Protein AF-A0A919Z573-F1 (afdb_monomer)

Mean predicted aligned error: 8.94 Å

Nearest PDB structures (foldseek):
  3aei-assembly2_B  TM=4.042E-01  e=9.423E+00  Thermococcus sp. JCM 11816

Secondary structure (DSSP, 8-state):
--HHHHHHHHHHHHHHHHHHHHHHTTPEEEE---B--SSS--PBP-SSTT--HHHHHHHHEEEE-----S-----------

Radius of gyration: 20.71 Å; Cα contacts (8 Å, |Δi|>4): 54; chains: 1; bounding box: 65×30×56 Å

Solvent-accessible surface area (backbone atoms only — not comparable to full-atom values): 5327 Å² total; per-residue (Å²): 135,56,72,67,59,51,52,51,50,53,50,52,50,54,59,47,52,53,49,51,54,37,51,77,69,65,33,42,82,45,78,53,90,55,53,55,84,77,94,69,85,74,44,75,64,71,86,48,97,83,62,50,65,71,59,44,52,58,71,34,40,48,70,41,78,72,85,68,77,81,76,83,78,95,69,88,88,67,89,76,136

Structure (mmCIF, N/CA/C/O backbone):
data_AF-A0A919Z573-F1
#
_entry.id   AF-A0A919Z573-F1
#
loop_
_atom_site.group_PDB
_atom_site.id
_atom_site.type_symbol
_atom_site.label_atom_id
_atom_site.label_alt_id
_atom_site.label_comp_id
_atom_site.label_asym_id
_atom_site.label_entity_id
_atom_site.label_seq_id
_atom_site.pdbx_PDB_ins_code
_atom_site.Cartn_x
_atom_site.Cartn_y
_atom_site.Cartn_z
_atom_site.occupancy
_atom_site.B_iso_or_equiv
_atom_site.auth_seq_id
_atom_site.auth_comp_id
_atom_site.auth_asym_id
_atom_site.auth_atom_id
_atom_site.pdbx_PDB_model_num
ATOM 1 N N . MET A 1 1 ? 25.907 9.868 -1.617 1.00 74.00 1 MET A N 1
ATOM 2 C CA . MET A 1 1 ? 24.678 9.033 -1.627 1.00 74.00 1 MET A CA 1
ATOM 3 C C . MET A 1 1 ? 24.078 9.075 -3.024 1.00 74.00 1 MET A C 1
ATOM 5 O O . MET A 1 1 ? 23.915 10.169 -3.543 1.00 74.00 1 MET A O 1
ATOM 9 N N . ASN A 1 2 ? 23.801 7.931 -3.657 1.00 94.06 2 ASN A N 1
ATOM 10 C CA . ASN A 1 2 ? 23.256 7.914 -5.021 1.00 94.06 2 ASN A CA 1
ATOM 11 C C . ASN A 1 2 ? 21.728 8.155 -5.038 1.00 94.06 2 ASN A C 1
ATOM 13 O O . ASN A 1 2 ? 21.052 8.036 -4.012 1.00 94.06 2 ASN A O 1
ATOM 17 N N . ARG A 1 3 ? 21.174 8.467 -6.220 1.00 89.75 3 ARG A N 1
ATOM 18 C CA . ARG A 1 3 ? 19.735 8.739 -6.408 1.00 89.75 3 ARG A CA 1
ATOM 19 C C . ARG A 1 3 ? 18.840 7.580 -5.949 1.00 89.75 3 ARG A C 1
ATOM 21 O O . ARG A 1 3 ? 17.759 7.825 -5.424 1.00 89.75 3 ARG A O 1
ATOM 28 N N . GLN A 1 4 ? 19.275 6.333 -6.131 1.00 86.62 4 GLN A N 1
ATOM 29 C CA . GLN A 1 4 ? 18.495 5.147 -5.753 1.00 86.62 4 GLN A CA 1
ATOM 30 C C . GLN A 1 4 ? 18.394 4.997 -4.229 1.00 86.62 4 GLN A C 1
ATOM 32 O O . GLN A 1 4 ? 17.309 4.758 -3.702 1.00 86.62 4 GLN A O 1
ATOM 37 N N . GLU A 1 5 ? 19.496 5.216 -3.513 1.00 90.00 5 GLU A N 1
ATOM 38 C CA . GLU A 1 5 ? 19.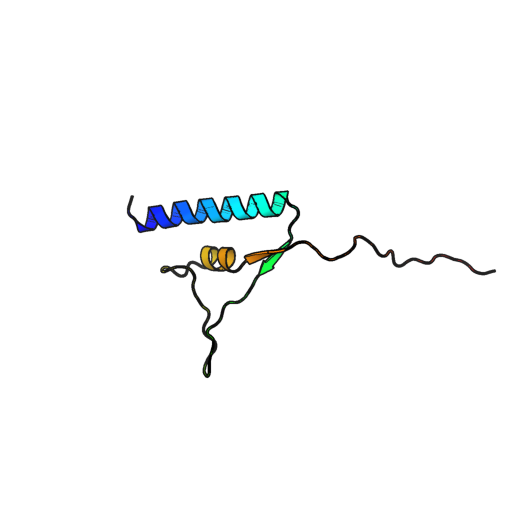542 5.214 -2.050 1.00 90.00 5 GLU A CA 1
ATOM 39 C C . GLU A 1 5 ? 18.702 6.347 -1.459 1.00 90.00 5 GLU A C 1
ATOM 41 O O . GLU A 1 5 ? 17.957 6.136 -0.500 1.00 90.00 5 GLU A O 1
ATOM 46 N N . LEU A 1 6 ? 18.738 7.532 -2.077 1.00 91.88 6 LEU A N 1
ATOM 47 C CA . LEU A 1 6 ? 17.876 8.642 -1.677 1.00 91.88 6 LEU A CA 1
ATOM 48 C C . LEU A 1 6 ? 16.388 8.291 -1.853 1.00 91.88 6 LEU A C 1
ATOM 50 O O . LEU A 1 6 ? 15.608 8.447 -0.913 1.00 91.88 6 LEU A O 1
ATOM 54 N N . GLN A 1 7 ? 15.993 7.744 -3.010 1.00 88.56 7 GLN A N 1
ATOM 55 C CA . GLN A 1 7 ? 14.608 7.312 -3.243 1.00 88.56 7 GLN A CA 1
ATOM 56 C C . GLN A 1 7 ? 14.161 6.221 -2.264 1.00 88.56 7 GLN A C 1
ATOM 58 O O . GLN A 1 7 ? 13.023 6.237 -1.795 1.00 88.56 7 GLN A O 1
ATOM 63 N N . LYS A 1 8 ? 15.051 5.283 -1.922 1.00 88.88 8 LYS A N 1
ATOM 64 C CA . LYS A 1 8 ? 14.780 4.222 -0.945 1.00 88.88 8 LYS A CA 1
ATOM 65 C C . LYS A 1 8 ? 14.535 4.791 0.454 1.00 88.88 8 LYS A C 1
ATOM 67 O O . LYS A 1 8 ? 13.588 4.363 1.114 1.00 88.88 8 LYS A O 1
ATOM 72 N N . LYS A 1 9 ? 15.341 5.767 0.890 1.00 91.31 9 LYS A N 1
ATOM 73 C CA . LYS A 1 9 ? 15.165 6.452 2.181 1.00 91.31 9 LYS A CA 1
ATOM 74 C C . LYS A 1 9 ? 13.847 7.221 2.243 1.00 91.31 9 LYS A C 1
ATOM 76 O O . LYS A 1 9 ? 13.067 6.980 3.160 1.00 91.31 9 LYS A O 1
ATOM 81 N N . ILE A 1 10 ? 13.567 8.061 1.243 1.00 94.19 10 ILE A N 1
ATOM 82 C CA . ILE A 1 10 ? 12.329 8.857 1.176 1.00 94.19 10 ILE A CA 1
ATOM 83 C C . ILE A 1 10 ? 11.101 7.944 1.198 1.00 94.19 10 ILE A C 1
ATOM 85 O O . ILE A 1 10 ? 10.197 8.121 2.009 1.00 94.19 10 ILE A O 1
ATOM 89 N N . ARG A 1 11 ? 11.095 6.898 0.368 1.00 91.81 11 ARG A N 1
ATOM 90 C CA . ARG A 1 11 ? 10.012 5.911 0.331 1.00 91.81 11 ARG A CA 1
ATOM 91 C C . ARG A 1 11 ? 9.790 5.242 1.684 1.00 91.81 11 ARG A C 1
ATOM 93 O O . ARG A 1 11 ? 8.654 5.118 2.130 1.00 91.81 11 ARG A O 1
ATOM 100 N N . ARG A 1 12 ? 10.864 4.766 2.323 1.00 92.31 12 ARG A N 1
ATOM 101 C CA . ARG A 1 12 ? 10.767 4.101 3.627 1.00 92.31 12 ARG A CA 1
ATOM 102 C C . ARG A 1 12 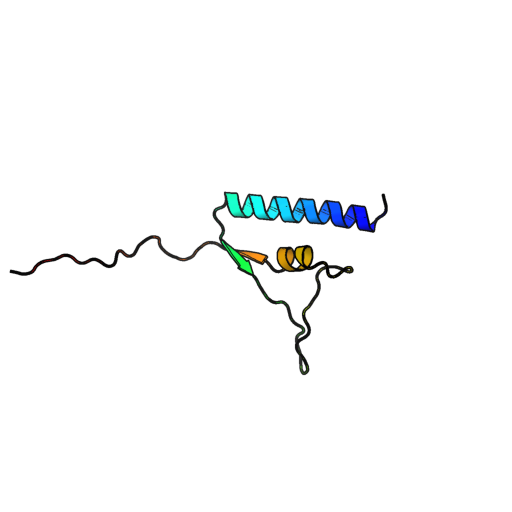? 10.179 5.044 4.670 1.00 92.31 12 ARG A C 1
ATOM 104 O O . ARG A 1 12 ? 9.358 4.590 5.463 1.00 92.31 12 ARG A O 1
ATOM 111 N N . PHE A 1 13 ? 10.589 6.309 4.653 1.00 96.25 13 PHE A N 1
ATOM 112 C CA . PHE A 1 13 ? 10.070 7.332 5.550 1.00 96.25 13 PHE A CA 1
ATOM 113 C C . PHE A 1 13 ? 8.563 7.527 5.346 1.00 96.25 13 PHE A C 1
ATOM 115 O O . PHE A 1 13 ? 7.800 7.276 6.274 1.00 96.25 13 PHE A O 1
ATOM 122 N N . ILE A 1 14 ? 8.128 7.821 4.115 1.00 96.38 14 ILE A N 1
ATOM 123 C CA . ILE A 1 14 ? 6.711 8.051 3.786 1.00 96.38 14 ILE A CA 1
ATOM 124 C C . ILE A 1 14 ? 5.843 6.844 4.160 1.00 96.38 14 ILE A C 1
ATOM 126 O O . ILE A 1 14 ? 4.839 6.999 4.844 1.00 96.38 14 ILE A O 1
ATOM 130 N N . LEU A 1 15 ? 6.242 5.628 3.770 1.00 95.19 15 LEU A N 1
ATOM 131 C CA . LEU A 1 15 ? 5.465 4.416 4.066 1.00 95.19 15 LEU A CA 1
ATOM 132 C C . LEU A 1 15 ? 5.407 4.094 5.563 1.00 95.19 15 LEU A C 1
ATOM 134 O O . LEU A 1 15 ? 4.461 3.458 6.016 1.00 95.19 15 LEU A O 1
ATOM 138 N N . THR A 1 16 ? 6.433 4.479 6.325 1.00 96.12 16 THR A N 1
ATOM 139 C CA . THR A 1 16 ? 6.415 4.326 7.785 1.00 96.12 16 THR A CA 1
ATOM 140 C C . THR A 1 16 ? 5.450 5.328 8.398 1.00 96.12 16 THR A C 1
ATOM 142 O O . THR A 1 16 ? 4.559 4.913 9.128 1.00 96.12 16 THR A O 1
ATOM 145 N N . GLN A 1 17 ? 5.563 6.606 8.032 1.00 97.88 17 GLN A N 1
ATOM 146 C CA . GLN A 1 17 ? 4.686 7.651 8.551 1.00 97.88 17 GLN A CA 1
ATOM 147 C C . GLN A 1 17 ? 3.216 7.371 8.226 1.00 97.88 17 GLN A C 1
ATOM 149 O O . GLN A 1 17 ? 2.368 7.457 9.102 1.00 97.88 17 GLN A O 1
ATOM 154 N N . PHE A 1 18 ? 2.930 6.951 6.992 1.00 96.69 18 PHE A N 1
ATOM 155 C CA . PHE A 1 18 ? 1.584 6.577 6.565 1.00 96.69 18 PHE A CA 1
ATOM 156 C C . PHE A 1 18 ? 0.990 5.451 7.421 1.00 96.69 18 PHE A C 1
ATOM 158 O O . PHE A 1 18 ? -0.165 5.533 7.831 1.00 96.69 18 PHE A O 1
ATOM 165 N N . ARG A 1 19 ? 1.783 4.415 7.728 1.00 96.50 19 ARG A N 1
ATOM 166 C CA . ARG A 1 19 ? 1.343 3.312 8.589 1.00 96.50 19 ARG A CA 1
ATOM 167 C C . ARG A 1 19 ? 1.068 3.769 10.016 1.00 96.50 19 ARG A C 1
ATOM 169 O O . ARG A 1 19 ? 0.057 3.359 10.572 1.00 96.50 19 ARG A O 1
ATOM 176 N N . GLU A 1 20 ? 1.968 4.548 10.613 1.00 97.81 20 GLU A N 1
ATOM 177 C CA . GLU A 1 20 ? 1.764 5.014 11.989 1.00 97.81 20 GLU A CA 1
ATOM 178 C C . GLU A 1 20 ? 0.519 5.906 12.066 1.00 97.81 20 GLU A C 1
ATOM 180 O O . GLU A 1 20 ? -0.353 5.642 12.880 1.00 97.81 20 GLU A O 1
ATOM 185 N N . THR A 1 21 ? 0.322 6.823 11.112 1.00 97.94 21 THR A N 1
ATOM 186 C CA . THR A 1 21 ? -0.911 7.622 11.040 1.00 97.94 21 THR A CA 1
ATOM 187 C C . THR A 1 21 ? -2.166 6.757 10.882 1.00 97.94 21 THR A C 1
ATOM 189 O O . THR A 1 21 ? -3.178 7.015 11.524 1.00 97.94 21 THR A O 1
ATOM 192 N N . ALA A 1 22 ? -2.131 5.705 10.059 1.00 97.06 22 ALA A N 1
ATOM 193 C CA . ALA A 1 22 ? -3.270 4.797 9.929 1.00 97.06 22 ALA A CA 1
ATOM 194 C C . ALA A 1 22 ? -3.564 4.027 11.228 1.00 97.06 22 ALA A C 1
ATOM 196 O O . ALA A 1 22 ? -4.729 3.802 11.556 1.00 97.06 22 ALA A O 1
ATOM 197 N N . ARG A 1 23 ? -2.520 3.647 11.972 1.00 95.75 23 ARG A N 1
ATOM 198 C CA . ARG A 1 23 ? -2.641 3.005 13.282 1.00 95.75 23 ARG A CA 1
ATOM 199 C C . ARG A 1 23 ? -3.224 3.960 14.323 1.00 95.75 23 ARG A C 1
ATOM 201 O O . ARG A 1 23 ? -4.114 3.540 15.055 1.00 95.75 23 ARG A O 1
ATOM 208 N N . ASP A 1 24 ? -2.776 5.212 14.351 1.00 97.19 24 ASP A N 1
ATOM 209 C CA . ASP A 1 24 ? -3.299 6.243 15.258 1.00 97.19 24 ASP A CA 1
ATOM 210 C C . ASP A 1 24 ? -4.792 6.504 15.005 1.00 97.19 24 ASP A C 1
ATOM 212 O O . ASP A 1 24 ? -5.561 6.746 15.930 1.00 97.19 24 ASP A O 1
ATOM 216 N N . LEU A 1 25 ? -5.227 6.379 13.747 1.00 96.75 25 LEU A N 1
ATOM 217 C CA . LEU A 1 25 ? -6.634 6.456 13.343 1.00 96.75 25 LEU A CA 1
ATOM 218 C C . LEU A 1 25 ? -7.430 5.158 13.588 1.00 96.75 25 LEU A C 1
ATOM 220 O O . LEU A 1 25 ? -8.592 5.074 13.187 1.00 96.75 25 LEU A O 1
ATOM 224 N N . GLY A 1 26 ? -6.823 4.130 14.190 1.00 95.44 26 GLY A N 1
ATOM 225 C CA . GLY A 1 26 ? -7.473 2.846 14.465 1.00 95.44 26 GLY A CA 1
ATOM 226 C C . GLY A 1 26 ? -7.846 2.048 13.211 1.00 95.44 26 GLY A C 1
ATOM 227 O O . GLY A 1 26 ? -8.752 1.216 13.248 1.00 95.44 26 GLY A O 1
ATOM 228 N N . LEU A 1 27 ? -7.191 2.302 12.074 1.00 96.50 27 LEU A N 1
ATOM 229 C CA . LEU A 1 27 ? -7.490 1.609 10.824 1.00 96.50 27 LEU A CA 1
ATOM 230 C C . LEU A 1 27 ? -6.841 0.224 10.784 1.00 96.50 27 LEU A C 1
ATOM 232 O O . LEU A 1 27 ? -5.710 0.012 11.226 1.00 96.50 27 LEU A O 1
A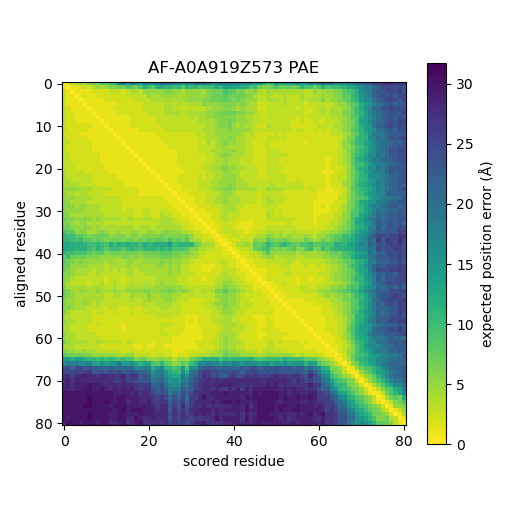TOM 236 N N . LYS A 1 28 ? -7.543 -0.726 10.167 1.00 95.31 28 LYS A N 1
ATOM 237 C CA . LYS A 1 28 ? -7.071 -2.096 9.987 1.00 95.31 28 LYS A CA 1
ATOM 238 C C . LYS A 1 28 ? -6.302 -2.238 8.679 1.00 95.31 28 LYS A C 1
ATOM 240 O O . LYS A 1 28 ? -6.762 -1.784 7.633 1.00 95.31 28 LYS A O 1
ATOM 245 N N . GLU A 1 29 ? -5.163 -2.924 8.730 1.00 96.00 29 GLU A N 1
ATOM 246 C CA . GLU A 1 29 ? -4.414 -3.300 7.532 1.00 96.00 29 GLU A CA 1
ATOM 247 C C . GLU A 1 29 ? -5.182 -4.308 6.662 1.00 96.00 29 GLU A C 1
ATOM 249 O O . GLU A 1 29 ? -5.767 -5.279 7.147 1.00 96.00 29 GLU A O 1
ATOM 254 N N . SER A 1 30 ? -5.154 -4.083 5.352 1.00 95.88 30 SER A N 1
ATOM 255 C CA . SER A 1 30 ? -5.752 -4.937 4.332 1.00 95.88 30 SER A CA 1
ATOM 256 C C . SER A 1 30 ? -4.786 -5.043 3.156 1.00 95.88 30 SER A C 1
ATOM 258 O O . SER A 1 30 ? -4.327 -4.039 2.615 1.00 95.88 30 SER A O 1
ATOM 260 N N . HIS A 1 31 ? -4.412 -6.262 2.782 1.00 95.62 31 HIS A N 1
ATOM 261 C CA . HIS A 1 31 ? -3.427 -6.500 1.730 1.00 95.62 31 HIS A CA 1
ATOM 262 C C . HIS A 1 31 ? -4.109 -6.858 0.407 1.00 95.62 31 HIS A C 1
ATOM 264 O O . HIS A 1 31 ? -4.924 -7.777 0.359 1.00 95.62 31 HIS A O 1
ATOM 270 N N . THR A 1 32 ? -3.699 -6.205 -0.680 1.00 95.81 32 THR A N 1
ATOM 271 C CA . THR A 1 32 ? -4.183 -6.467 -2.039 1.00 95.81 32 THR A CA 1
ATOM 272 C C . THR A 1 32 ? -3.082 -7.082 -2.893 1.00 95.81 32 THR A C 1
ATOM 274 O O . THR A 1 32 ? -2.014 -6.503 -3.077 1.00 95.81 32 THR A O 1
ATOM 277 N N . ALA A 1 33 ? -3.349 -8.249 -3.478 1.00 93.75 33 ALA A N 1
ATOM 278 C CA . ALA A 1 33 ? -2.471 -8.817 -4.492 1.00 93.75 33 ALA A CA 1
ATOM 279 C C . ALA A 1 33 ? -2.719 -8.131 -5.846 1.00 93.75 33 ALA A C 1
ATOM 281 O O . ALA A 1 33 ? -3.750 -8.345 -6.481 1.00 93.75 33 ALA A O 1
ATOM 282 N N . TYR A 1 34 ? -1.762 -7.322 -6.302 1.00 94.31 34 TYR A N 1
ATOM 283 C CA . TYR A 1 34 ? -1.808 -6.710 -7.629 1.00 94.31 34 TYR A CA 1
ATOM 284 C C . TYR A 1 34 ? -1.209 -7.655 -8.669 1.00 94.31 34 TYR A C 1
ATOM 286 O O . TYR A 1 34 ? -0.026 -7.992 -8.616 1.00 94.31 34 TYR A O 1
ATOM 294 N N . VAL A 1 35 ? -2.024 -8.066 -9.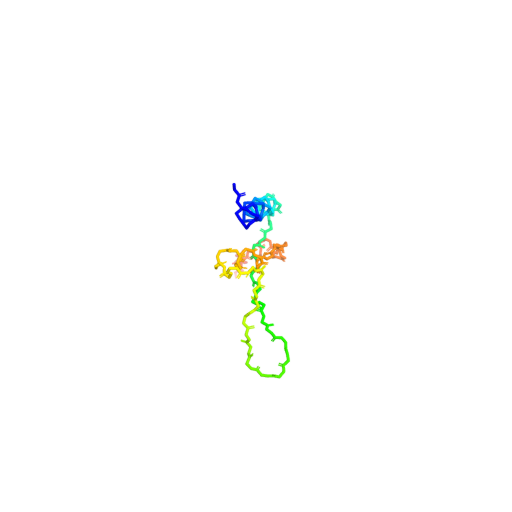637 1.00 95.44 35 VAL A N 1
ATOM 295 C CA . VAL A 1 35 ? -1.621 -8.950 -10.736 1.00 95.44 35 VAL A CA 1
ATOM 296 C C . VAL A 1 35 ? -1.980 -8.334 -12.081 1.00 95.44 35 VAL A C 1
ATOM 298 O O . VAL A 1 35 ? -2.891 -7.514 -12.180 1.00 95.44 35 VAL A O 1
ATOM 301 N N . SER A 1 36 ? -1.265 -8.733 -13.130 1.00 93.94 36 SER A N 1
ATOM 302 C CA . SER A 1 36 ? -1.535 -8.284 -14.492 1.00 93.94 36 SER A CA 1
ATOM 303 C C . SER A 1 36 ? -2.972 -8.600 -14.926 1.00 93.94 36 SER A C 1
ATOM 305 O O . SER A 1 36 ? -3.490 -9.709 -14.733 1.00 93.94 36 SER A O 1
ATOM 307 N N . TRP A 1 37 ? -3.613 -7.622 -15.563 1.00 93.38 37 TRP A N 1
ATOM 308 C CA . TRP A 1 37 ? -4.904 -7.806 -16.221 1.00 93.38 37 TRP A CA 1
ATOM 309 C C . TRP A 1 37 ? -4.725 -8.422 -17.619 1.00 93.38 37 TRP A C 1
ATOM 311 O O . TRP A 1 37 ? -3.660 -8.304 -18.219 1.00 93.38 37 TRP A O 1
ATOM 321 N N . GLY A 1 38 ? -5.771 -9.066 -18.144 1.00 92.50 38 GLY A N 1
ATOM 322 C CA . GLY A 1 38 ? -5.816 -9.593 -19.513 1.00 92.50 38 GLY A CA 1
ATOM 323 C C . GLY A 1 38 ? -5.819 -11.119 -19.604 1.00 92.50 38 GLY A C 1
ATOM 324 O O . GLY A 1 38 ? -5.899 -11.819 -18.588 1.00 92.50 38 GLY A O 1
ATOM 325 N N . LYS A 1 39 ? -5.768 -11.612 -20.850 1.00 88.56 39 LYS A N 1
ATOM 326 C CA . LYS A 1 39 ? -5.683 -13.039 -21.183 1.00 88.56 39 LYS A CA 1
ATOM 327 C C . LYS A 1 39 ? -4.228 -13.503 -21.047 1.00 88.56 39 LYS A C 1
ATOM 329 O O . LYS A 1 39 ? -3.339 -12.898 -21.637 1.00 88.56 39 LYS A O 1
ATOM 334 N N . GLY A 1 40 ? -3.997 -14.560 -20.268 1.00 91.19 40 GLY A N 1
ATOM 335 C CA . GLY A 1 40 ? -2.673 -15.141 -20.023 1.00 91.19 40 GLY A CA 1
ATOM 336 C C . GLY A 1 40 ? -2.338 -15.305 -18.533 1.00 91.19 40 GLY A C 1
ATOM 337 O O . GLY A 1 40 ? -3.170 -14.996 -17.674 1.00 91.19 40 GLY A O 1
ATOM 338 N N . PRO A 1 41 ? -1.128 -15.801 -18.208 1.00 93.69 41 PRO A N 1
ATOM 339 C CA . PRO A 1 41 ? -0.706 -16.029 -16.827 1.00 93.69 41 PRO A CA 1
ATOM 340 C C . PRO A 1 41 ? -0.732 -14.745 -15.984 1.00 93.69 41 PRO A C 1
ATOM 342 O O . PRO A 1 41 ? -0.217 -13.706 -16.400 1.00 93.69 41 PRO A O 1
ATOM 345 N N . LYS A 1 42 ? -1.298 -14.822 -14.773 1.00 93.69 42 LYS A N 1
ATOM 346 C CA . LYS A 1 42 ? -1.368 -13.700 -13.825 1.00 93.69 42 LYS A CA 1
ATOM 347 C C . LYS A 1 42 ? 0.004 -13.446 -13.200 1.00 93.69 42 LYS A C 1
ATOM 349 O O . LYS A 1 42 ? 0.422 -14.165 -12.297 1.00 93.69 42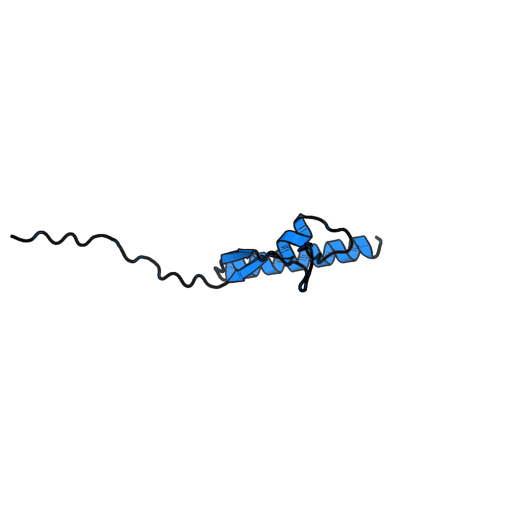 LYS A O 1
ATOM 354 N N . ARG A 1 43 ? 0.714 -12.423 -13.679 1.00 93.19 43 ARG A N 1
ATOM 355 C CA . ARG A 1 43 ? 2.028 -12.029 -13.148 1.00 93.19 43 ARG A CA 1
ATOM 356 C C . ARG A 1 43 ? 1.863 -10.966 -12.057 1.00 93.19 43 ARG A C 1
ATOM 358 O O . ARG A 1 43 ? 1.150 -9.992 -12.304 1.00 93.19 43 ARG A O 1
ATOM 365 N N . PRO A 1 44 ? 2.513 -11.103 -10.887 1.00 93.00 44 PRO A N 1
ATOM 366 C CA . PRO A 1 44 ? 2.507 -10.060 -9.866 1.00 93.00 44 PRO A CA 1
ATOM 367 C C . PRO A 1 44 ? 3.084 -8.745 -10.395 1.00 93.00 44 PRO A C 1
ATOM 369 O O . PRO A 1 44 ? 4.137 -8.731 -11.040 1.00 93.00 44 PRO A O 1
ATOM 372 N N . LEU A 1 45 ? 2.399 -7.640 -10.111 1.00 93.94 45 LEU A N 1
ATOM 373 C CA . LEU A 1 45 ? 2.891 -6.299 -10.405 1.00 93.94 45 LEU A CA 1
ATOM 374 C C . LEU A 1 45 ? 3.868 -5.838 -9.321 1.00 93.94 45 LEU A C 1
ATOM 376 O O . LEU A 1 45 ? 3.825 -6.296 -8.180 1.00 93.94 45 LEU A O 1
ATOM 380 N N . ARG A 1 46 ? 4.772 -4.932 -9.701 1.00 94.50 46 ARG A N 1
ATOM 381 C CA . ARG A 1 46 ? 5.822 -4.398 -8.830 1.00 94.50 46 ARG A CA 1
ATOM 382 C C . ARG A 1 46 ? 5.724 -2.880 -8.763 1.00 94.50 46 ARG A C 1
ATOM 384 O O . ARG A 1 46 ? 5.644 -2.216 -9.792 1.00 94.50 46 ARG A O 1
ATOM 391 N N . PHE A 1 47 ? 5.821 -2.345 -7.558 1.00 91.56 47 PHE A N 1
ATOM 392 C CA . PHE A 1 47 ? 5.865 -0.923 -7.235 1.00 91.56 47 PHE A CA 1
ATOM 393 C C . PHE A 1 47 ? 7.289 -0.364 -7.252 1.00 91.56 47 PHE A C 1
ATOM 395 O O . PHE A 1 47 ? 7.484 0.853 -7.274 1.00 91.56 47 PHE A O 1
ATOM 402 N N . SER A 1 48 ? 8.312 -1.228 -7.222 1.00 91.25 48 SER A N 1
ATOM 403 C CA . SER A 1 48 ? 9.708 -0.799 -7.240 1.00 91.25 48 SER A CA 1
ATOM 404 C C . SER A 1 48 ? 10.581 -1.510 -8.274 1.00 91.25 48 SER A C 1
ATOM 406 O O . SER A 1 48 ? 10.475 -2.713 -8.529 1.00 91.25 48 SER A O 1
ATOM 408 N N . LYS A 1 49 ? 11.559 -0.760 -8.802 1.00 87.56 49 L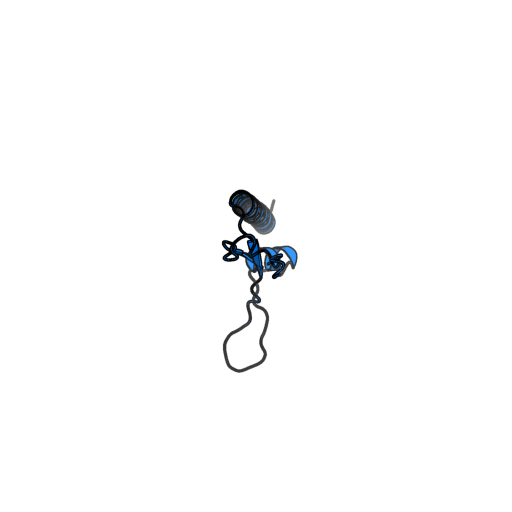YS A N 1
ATOM 409 C CA . LYS A 1 49 ? 12.564 -1.271 -9.746 1.00 87.56 49 LYS A CA 1
ATOM 410 C C . LYS A 1 49 ? 13.405 -2.417 -9.174 1.00 87.56 49 LYS A C 1
ATOM 412 O O . LYS A 1 49 ? 13.816 -3.292 -9.928 1.00 87.56 49 LYS A O 1
ATOM 417 N N . SER A 1 50 ? 13.632 -2.446 -7.859 1.00 87.94 50 SER A N 1
ATOM 418 C CA . SER A 1 50 ? 14.375 -3.524 -7.193 1.00 87.94 50 SER A CA 1
ATOM 419 C C . SER A 1 50 ? 13.513 -4.730 -6.824 1.00 87.94 50 SER A C 1
ATOM 421 O O . SER A 1 50 ? 14.057 -5.815 -6.676 1.00 87.94 50 SER A O 1
ATOM 423 N N . GLY A 1 51 ? 12.188 -4.575 -6.696 1.00 89.69 51 GLY A N 1
ATOM 424 C CA . GLY A 1 51 ? 11.301 -5.696 -6.355 1.00 89.69 51 GLY A CA 1
ATOM 425 C C . GLY A 1 51 ? 11.477 -6.159 -4.912 1.00 89.69 51 GLY A C 1
ATOM 426 O O . GLY A 1 51 ? 11.280 -7.328 -4.598 1.00 89.69 51 GLY A O 1
ATOM 427 N N . ASN A 1 52 ? 11.916 -5.259 -4.031 1.00 91.00 52 ASN A N 1
ATOM 428 C CA . ASN A 1 52 ? 12.172 -5.597 -2.640 1.00 91.00 52 ASN A CA 1
ATOM 429 C C . ASN A 1 52 ? 10.863 -5.974 -1.930 1.00 91.00 52 ASN A C 1
ATOM 431 O O . ASN A 1 52 ? 9.992 -5.123 -1.769 1.00 91.00 52 ASN A O 1
ATOM 435 N N . ILE A 1 53 ? 10.778 -7.206 -1.427 1.00 91.50 53 ILE A N 1
ATOM 436 C CA . ILE A 1 53 ? 9.560 -7.794 -0.844 1.00 91.50 53 ILE A CA 1
ATOM 437 C C . ILE A 1 53 ? 8.910 -6.891 0.218 1.00 91.50 53 ILE A C 1
ATOM 439 O O . ILE A 1 53 ? 7.695 -6.715 0.216 1.00 91.50 53 ILE A O 1
ATOM 443 N N . HIS A 1 54 ? 9.695 -6.256 1.094 1.00 91.19 54 HIS A N 1
ATOM 444 C CA . HIS A 1 54 ? 9.148 -5.359 2.121 1.00 91.19 54 HIS A CA 1
ATOM 445 C C . HIS A 1 54 ? 8.526 -4.095 1.531 1.00 91.19 54 HIS A C 1
ATOM 447 O O . HIS A 1 54 ? 7.525 -3.602 2.044 1.00 91.19 54 HIS A O 1
ATOM 453 N N . THR A 1 55 ? 9.130 -3.557 0.472 1.00 92.12 55 THR A N 1
ATOM 454 C CA . THR A 1 55 ? 8.567 -2.418 -0.251 1.00 92.12 55 THR A CA 1
ATOM 455 C C . THR A 1 55 ? 7.270 -2.812 -0.936 1.00 92.12 55 THR A C 1
ATOM 457 O O . THR A 1 55 ? 6.275 -2.116 -0.767 1.00 92.12 55 THR A O 1
ATOM 460 N N . GLU A 1 56 ? 7.287 -3.922 -1.675 1.00 95.12 56 GLU A N 1
ATOM 461 C CA . GLU A 1 56 ? 6.115 -4.393 -2.411 1.00 95.12 56 GLU A CA 1
ATOM 462 C C . GLU A 1 56 ? 4.943 -4.631 -1.451 1.00 95.12 56 GLU A C 1
ATOM 464 O O . GLU A 1 56 ? 3.868 -4.074 -1.645 1.00 95.12 56 GLU A O 1
ATOM 469 N N . ARG A 1 57 ? 5.180 -5.335 -0.334 1.00 94.94 57 ARG A N 1
ATOM 470 C CA . ARG A 1 57 ? 4.156 -5.583 0.690 1.00 94.94 57 ARG A CA 1
ATOM 471 C C . ARG A 1 57 ? 3.572 -4.293 1.26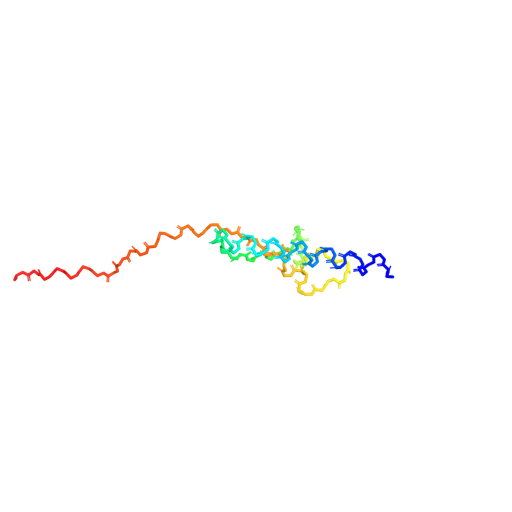3 1.00 94.94 57 ARG A C 1
ATOM 473 O O . ARG A 1 57 ? 2.362 -4.199 1.405 1.00 94.94 57 ARG A O 1
ATOM 480 N N . ARG A 1 58 ? 4.408 -3.301 1.592 1.00 95.19 58 ARG A N 1
ATOM 481 C CA . ARG A 1 58 ? 3.934 -2.032 2.174 1.00 95.19 58 ARG A CA 1
ATOM 482 C C . ARG A 1 58 ? 3.063 -1.229 1.210 1.00 95.19 58 ARG A C 1
ATOM 484 O O . ARG A 1 58 ? 2.130 -0.593 1.674 1.00 95.19 58 ARG A O 1
ATOM 491 N N . TYR A 1 59 ? 3.360 -1.251 -0.089 1.00 95.81 59 TYR A N 1
ATOM 492 C CA . TYR A 1 59 ? 2.519 -0.595 -1.096 1.00 95.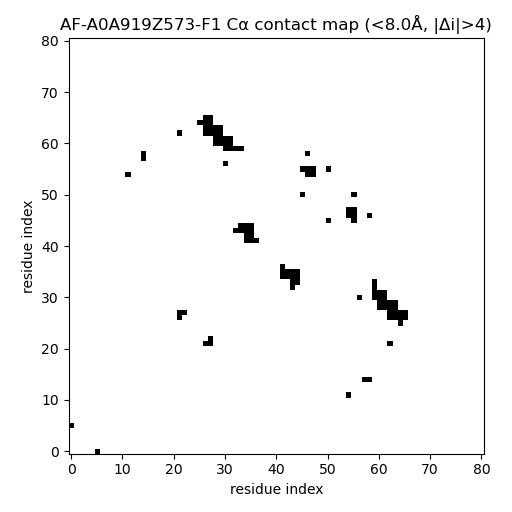81 59 TYR A CA 1
ATOM 493 C C . TYR A 1 59 ? 1.229 -1.363 -1.383 1.00 95.81 59 TYR A C 1
ATOM 495 O O . TYR A 1 59 ? 0.194 -0.749 -1.613 1.00 95.81 59 TYR A O 1
ATOM 503 N N . SER A 1 60 ? 1.279 -2.694 -1.332 1.00 96.44 60 SER A N 1
ATOM 504 C CA . SER A 1 60 ? 0.100 -3.549 -1.476 1.00 96.44 60 SER A CA 1
ATOM 505 C C . SER A 1 60 ? -0.858 -3.488 -0.281 1.00 96.44 60 SER A C 1
ATOM 507 O O . SER A 1 60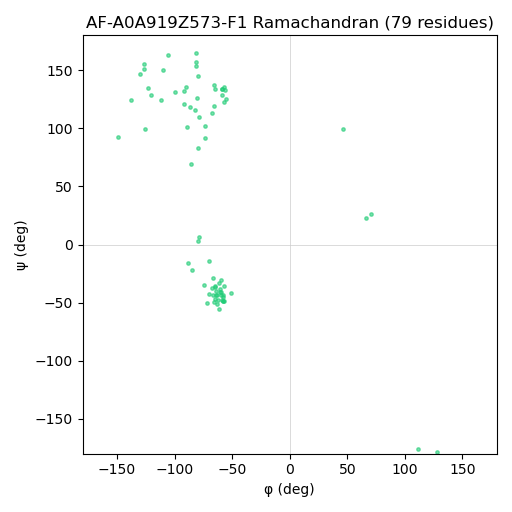 ? -1.988 -3.965 -0.382 1.00 96.44 60 SER A O 1
ATOM 509 N N . THR A 1 61 ? -0.429 -2.940 0.858 1.00 97.12 61 THR A N 1
ATOM 510 C CA . THR A 1 61 ? -1.261 -2.795 2.055 1.00 97.12 61 THR A CA 1
ATOM 511 C C . THR A 1 61 ? -1.958 -1.436 2.075 1.00 97.12 61 THR A C 1
ATOM 513 O O . THR A 1 61 ? -1.311 -0.393 2.135 1.00 97.12 61 THR A O 1
ATOM 516 N N . HIS A 1 62 ? -3.286 -1.457 2.103 1.00 95.31 62 HIS A N 1
ATOM 517 C CA . HIS A 1 62 ? -4.137 -0.304 2.382 1.00 95.31 62 HIS A CA 1
ATOM 518 C C . HIS A 1 62 ? -4.733 -0.420 3.793 1.00 95.31 62 HIS A C 1
ATOM 520 O O . HIS A 1 62 ? -4.714 -1.494 4.395 1.00 95.31 62 HIS A O 1
ATOM 526 N N . TYR A 1 63 ? -5.239 0.686 4.337 1.00 96.50 63 TYR A N 1
ATOM 527 C CA . TYR A 1 63 ? -5.811 0.727 5.684 1.00 96.50 63 TYR A CA 1
ATOM 528 C C . TYR A 1 63 ? -7.268 1.162 5.610 1.00 96.50 63 TYR A C 1
ATOM 530 O O . TYR A 1 63 ? -7.585 2.167 4.976 1.00 96.50 63 TYR A O 1
ATOM 538 N N . VAL A 1 64 ? -8.154 0.389 6.234 1.00 95.62 64 VAL A N 1
ATOM 539 C CA . VAL A 1 64 ? -9.608 0.572 6.150 1.00 95.62 64 VAL A CA 1
ATOM 540 C C . VAL A 1 64 ? -10.222 0.669 7.538 1.00 95.62 64 VAL A C 1
ATOM 542 O O . VAL A 1 64 ? -9.711 0.087 8.497 1.00 95.62 64 VAL A O 1
ATOM 545 N N . LYS A 1 65 ? -11.343 1.387 7.654 1.00 94.19 65 LYS A N 1
ATOM 546 C CA . LYS A 1 65 ? -12.142 1.377 8.884 1.00 94.19 65 LYS A CA 1
ATOM 547 C C . LYS A 1 65 ? -12.709 -0.027 9.085 1.00 94.19 65 LYS A C 1
ATOM 549 O O . LYS A 1 65 ? -13.234 -0.623 8.145 1.00 94.19 65 LYS A O 1
ATOM 554 N N . SER A 1 66 ? -12.614 -0.558 10.298 1.00 84.88 66 SER A N 1
ATOM 555 C CA . SER A 1 66 ? -13.300 -1.798 10.646 1.00 84.88 66 SER A CA 1
ATOM 556 C C . SER A 1 66 ? -14.807 -1.548 10.634 1.00 84.88 66 SER A C 1
ATOM 558 O O . SER A 1 66 ? -15.321 -0.816 11.470 1.00 84.88 66 SER A O 1
ATOM 560 N N . SER A 1 67 ? -15.527 -2.165 9.699 1.00 74.25 67 SER A N 1
ATOM 561 C CA . SER A 1 67 ? -16.994 -2.098 9.633 1.00 74.25 67 SER A CA 1
ATOM 562 C C . SER A 1 67 ? -17.685 -3.028 10.634 1.00 74.25 67 SER A C 1
ATOM 564 O O . SER A 1 67 ? -18.897 -3.210 10.560 1.00 74.25 67 SER A O 1
ATOM 566 N N . LYS A 1 68 ? -16.928 -3.683 11.521 1.00 66.81 68 LYS A N 1
ATOM 567 C CA . LYS A 1 68 ? -17.494 -4.622 12.481 1.00 66.81 68 LYS A CA 1
ATOM 568 C C . LYS A 1 68 ? -18.027 -3.818 13.671 1.00 66.81 68 LYS A C 1
ATOM 570 O O . LYS A 1 68 ? -17.202 -3.189 14.332 1.00 66.81 68 LYS A O 1
ATOM 575 N N . PRO A 1 69 ? -19.346 -3.811 13.937 1.00 56.19 69 PRO A N 1
ATOM 576 C CA . PRO A 1 69 ? -19.836 -3.329 15.215 1.00 56.19 69 PRO A CA 1
ATOM 577 C C . PRO A 1 69 ? -19.202 -4.193 16.308 1.00 56.19 69 PRO A C 1
ATOM 579 O O . PRO A 1 69 ? -19.159 -5.424 16.213 1.00 56.19 69 PRO A O 1
ATOM 582 N N . GLU A 1 70 ? -18.618 -3.518 17.285 1.00 55.22 70 GLU A N 1
ATOM 583 C CA . GLU A 1 70 ? -18.140 -4.095 18.532 1.00 55.22 70 GLU A CA 1
ATOM 584 C C . GLU A 1 70 ? -19.316 -4.832 19.203 1.00 55.22 70 GLU A C 1
ATOM 586 O O . GLU A 1 70 ? -20.404 -4.275 19.313 1.00 55.22 70 GLU A O 1
ATOM 591 N N . SER A 1 71 ? -19.111 -6.118 19.520 1.00 55.38 71 SER A N 1
ATOM 592 C CA . SER A 1 71 ? -19.996 -7.015 20.294 1.00 55.38 71 SER A CA 1
ATOM 593 C C . SER A 1 71 ? -21.500 -7.037 19.947 1.00 55.38 71 SER A C 1
ATOM 595 O O . SER A 1 71 ? -22.294 -6.270 20.481 1.00 55.38 71 SER A O 1
ATOM 597 N N . ALA A 1 72 ? -21.931 -8.043 19.179 1.00 53.56 72 ALA A N 1
ATOM 598 C CA . ALA A 1 72 ? -23.185 -8.721 19.512 1.00 53.56 72 ALA A CA 1
ATOM 599 C C . ALA A 1 72 ? -22.810 -9.868 20.458 1.00 53.56 72 ALA A C 1
ATOM 601 O O . ALA A 1 72 ? -22.250 -10.874 20.016 1.00 53.56 72 ALA A O 1
ATOM 602 N N . ASP A 1 73 ? -23.029 -9.668 21.754 1.00 55.72 73 ASP A N 1
ATOM 603 C CA . ASP A 1 73 ? -22.857 -10.698 22.775 1.00 55.72 73 ASP A CA 1
ATOM 604 C C . ASP A 1 73 ? -23.746 -11.910 22.441 1.00 55.72 73 ASP A C 1
ATOM 606 O O . ASP A 1 73 ? -24.965 -11.753 22.331 1.00 55.72 73 ASP A O 1
ATOM 610 N N . PRO A 1 74 ? -23.213 -13.136 22.283 1.00 55.75 74 PRO A N 1
ATOM 611 C CA . PRO A 1 74 ? -24.048 -14.315 22.157 1.00 55.75 74 PRO A CA 1
ATOM 612 C C . PRO A 1 74 ? -24.376 -14.816 23.563 1.00 55.75 74 PRO A C 1
ATOM 614 O O . PRO A 1 74 ? -23.870 -15.855 23.979 1.00 55.75 74 PRO A O 1
ATOM 617 N N . ASN A 1 75 ? -25.187 -14.083 24.328 1.00 59.91 75 ASN A N 1
ATOM 618 C CA . ASN A 1 75 ? -25.819 -14.714 25.481 1.00 59.91 75 ASN A CA 1
ATOM 619 C C . ASN A 1 75 ? -27.199 -14.142 25.828 1.00 59.91 75 ASN A C 1
ATOM 621 O O . ASN A 1 75 ? -27.299 -13.217 26.634 1.00 59.91 75 ASN A O 1
ATOM 625 N N . PRO A 1 76 ? -28.292 -14.727 25.311 1.00 54.62 76 PRO A N 1
ATOM 626 C CA . PRO A 1 76 ? -29.562 -14.657 26.002 1.00 54.62 76 PRO A CA 1
ATOM 627 C C . PRO A 1 76 ? -29.565 -15.697 27.135 1.00 54.62 76 PRO A C 1
ATOM 629 O O . PRO A 1 76 ? -30.116 -16.786 26.989 1.00 54.62 76 PRO A O 1
ATOM 632 N N . THR A 1 77 ? -28.995 -15.355 28.297 1.00 61.22 77 THR A N 1
ATOM 633 C CA . THR A 1 77 ? -29.477 -15.957 29.549 1.00 61.22 77 THR A CA 1
ATOM 634 C C . THR A 1 77 ? -30.824 -15.310 29.846 1.00 61.22 77 THR A C 1
ATOM 636 O O . THR A 1 77 ? -30.893 -14.268 30.491 1.00 61.22 77 THR A O 1
ATOM 639 N N . VAL A 1 78 ? -31.904 -15.923 29.372 1.00 57.53 78 VAL A N 1
ATOM 640 C CA . VAL A 1 78 ? -33.222 -15.758 29.987 1.00 57.53 78 VAL A CA 1
ATOM 641 C C . VAL A 1 78 ? -33.721 -17.159 30.281 1.00 57.53 78 VAL A C 1
ATOM 643 O O . VAL A 1 78 ? -34.162 -17.883 29.391 1.00 57.53 78 VAL A O 1
ATOM 646 N N . GLY A 1 79 ? -33.565 -17.556 31.546 1.00 56.56 79 GLY A N 1
ATOM 647 C CA . GLY A 1 79 ? -34.314 -18.673 32.095 1.00 56.56 79 GLY A CA 1
ATOM 648 C C . GLY A 1 79 ? -35.799 -18.386 31.918 1.00 56.56 79 GLY A C 1
ATOM 649 O O . GLY A 1 79 ? -36.254 -17.277 32.191 1.00 56.56 79 GLY A O 1
ATOM 650 N N . ASN A 1 80 ? -36.525 -19.379 31.428 1.00 42.12 80 ASN A N 1
ATOM 651 C CA . ASN A 1 80 ? -37.977 -19.371 31.440 1.00 42.12 80 ASN A CA 1
ATOM 652 C C . ASN A 1 80 ? -38.475 -20.419 32.450 1.00 42.12 80 ASN A C 1
ATOM 654 O O . ASN A 1 80 ? -37.742 -21.377 32.708 1.00 42.12 80 ASN A O 1
ATOM 658 N N . PRO A 1 81 ? -39.651 -20.157 33.051 1.00 60.44 81 PRO A N 1
ATOM 659 C CA . PRO A 1 81 ? -40.104 -20.695 34.338 1.00 60.44 81 PRO A CA 1
ATOM 660 C C . PRO A 1 81 ? -40.362 -22.202 34.368 1.00 60.44 81 PRO A C 1
ATOM 662 O O . PRO A 1 81 ? -40.696 -22.776 33.307 1.00 60.44 81 PRO A O 1
#

Sequence (81 aa):
MNRQELQKKIRRFILTQFRETARDLGLKESHTAYVSWGKGPKRPLRFSKSGNIHTERRYSTHYVKSSKPESADPNPTVGNP

Foldseek 3Di:
DDPVVVVVVVLVVVLVVVVVVLVVVVWDKDFAFAFDDDPDDTHTDAPDPVRPPVSRRSVRIDTHDPPDPDDPDPDPPDDDD

pLDDT: mean 86.75, std 14.57, range [42.12, 97.94]